Protein AF-A0A7K8DNR6-F1 (afdb_monomer_lite)

Foldseek 3Di:
DDFFQVVEDPQWTFADAPPDPPDTDTHGAAEVPGDADCPADDPRDGHGYHHRHHHHDD

Radius of gyration: 10.14 Å; chains: 1; bounding box: 23×21×26 Å

Structure (mmCIF, N/CA/C/O backbone):
data_AF-A0A7K8DNR6-F1
#
_entry.id   AF-A0A7K8DNR6-F1
#
loop_
_atom_site.group_PDB
_atom_site.id
_atom_site.type_symbol
_atom_site.label_atom_id
_atom_site.label_alt_id
_atom_site.label_comp_id
_atom_site.label_asym_id
_atom_site.label_entity_id
_atom_site.label_seq_id
_atom_site.pdbx_PDB_ins_code
_atom_site.Cartn_x
_atom_site.Cartn_y
_atom_site.Cartn_z
_atom_site.occupancy
_atom_site.B_iso_or_equiv
_atom_site.auth_seq_id
_atom_site.auth_comp_id
_atom_site.auth_asym_id
_atom_site.auth_atom_id
_atom_site.pdbx_PDB_model_num
ATOM 1 N N . ALA A 1 1 ? -8.722 0.546 9.401 1.00 87.50 1 ALA A N 1
ATOM 2 C CA . ALA A 1 1 ? -7.959 1.799 9.213 1.00 87.50 1 ALA A CA 1
ATOM 3 C C . ALA A 1 1 ? -6.595 1.642 9.873 1.00 87.50 1 ALA A C 1
ATOM 5 O O . ALA A 1 1 ? -6.492 0.842 10.793 1.00 87.50 1 ALA A O 1
ATOM 6 N N . CYS A 1 2 ? -5.567 2.344 9.405 1.00 90.69 2 CYS A N 1
ATOM 7 C CA . CYS A 1 2 ? -4.197 2.212 9.914 1.00 90.69 2 CYS A CA 1
ATOM 8 C C . CYS A 1 2 ? -3.495 3.575 9.958 1.00 90.69 2 CYS A C 1
ATOM 10 O O . CYS A 1 2 ? -3.897 4.500 9.266 1.00 90.69 2 CYS A O 1
ATOM 12 N N . GLU A 1 3 ? -2.407 3.686 10.717 1.00 90.62 3 GLU A N 1
ATOM 13 C CA . GLU A 1 3 ? -1.540 4.881 10.715 1.00 90.62 3 GLU A CA 1
ATOM 14 C C . GLU A 1 3 ? -0.121 4.612 10.189 1.00 90.62 3 GLU A C 1
ATOM 16 O O . GLU A 1 3 ? 0.561 5.534 9.743 1.00 90.62 3 GLU A O 1
ATOM 21 N N . ARG A 1 4 ? 0.340 3.361 10.277 1.00 89.50 4 ARG A N 1
ATOM 22 C CA . ARG A 1 4 ? 1.699 2.897 9.957 1.00 89.50 4 ARG A CA 1
ATOM 23 C C . ARG A 1 4 ? 1.645 1.442 9.499 1.00 89.50 4 ARG A C 1
ATOM 25 O O . ARG A 1 4 ? 0.766 0.711 9.959 1.00 89.50 4 ARG A O 1
ATOM 32 N N . ASP A 1 5 ? 2.611 1.024 8.681 1.00 89.94 5 ASP A N 1
ATOM 33 C CA . ASP A 1 5 ? 2.685 -0.331 8.111 1.00 89.94 5 ASP A CA 1
ATOM 34 C C . ASP A 1 5 ? 2.620 -1.473 9.152 1.00 89.94 5 ASP A C 1
ATOM 36 O O . ASP A 1 5 ? 1.952 -2.456 8.856 1.00 89.94 5 ASP A O 1
ATOM 40 N N . PRO A 1 6 ? 3.193 -1.375 10.375 1.00 89.75 6 PRO A N 1
ATOM 41 C CA . PRO A 1 6 ? 3.132 -2.467 11.359 1.00 89.75 6 PRO A CA 1
ATOM 42 C C . PRO A 1 6 ? 1.726 -2.843 11.854 1.00 89.75 6 PRO A C 1
ATOM 44 O O . PRO A 1 6 ? 1.563 -3.885 12.475 1.00 89.75 6 PRO A O 1
ATOM 47 N N . GLN A 1 7 ? 0.717 -1.997 11.620 1.00 92.44 7 GLN A N 1
ATOM 48 C CA . GLN A 1 7 ? -0.685 -2.322 11.927 1.00 92.44 7 GLN A CA 1
ATOM 49 C C . GLN A 1 7 ? -1.337 -3.192 10.847 1.00 92.44 7 GLN A C 1
ATOM 51 O O . GLN A 1 7 ? -2.452 -3.672 11.036 1.00 92.44 7 GLN A O 1
ATOM 56 N N . CYS A 1 8 ? -0.677 -3.342 9.702 1.00 89.25 8 CYS A N 1
ATOM 57 C CA . CYS A 1 8 ? -1.159 -4.094 8.561 1.00 89.25 8 CYS A CA 1
ATOM 58 C C . CYS A 1 8 ? -0.401 -5.422 8.438 1.00 89.25 8 CYS A C 1
ATOM 60 O O . CYS A 1 8 ? 0.727 -5.569 8.910 1.00 89.25 8 CYS A O 1
ATOM 62 N N . SER A 1 9 ? -1.029 -6.405 7.797 1.00 89.00 9 SER A N 1
ATOM 63 C CA . SER A 1 9 ? -0.432 -7.722 7.574 1.00 89.00 9 SER A CA 1
ATOM 64 C C . SER A 1 9 ? 0.723 -7.667 6.569 1.00 89.00 9 SER A C 1
ATOM 66 O O . SER A 1 9 ? 0.803 -6.771 5.722 1.00 89.00 9 SER A O 1
ATOM 68 N N . SER A 1 10 ? 1.603 -8.668 6.613 1.00 84.38 10 SER A N 1
ATOM 69 C CA . SER A 1 10 ? 2.640 -8.867 5.597 1.00 84.38 10 SER A CA 1
ATOM 70 C C . SER A 1 10 ? 2.040 -8.866 4.185 1.00 84.38 10 SER A C 1
ATOM 72 O O . SER A 1 10 ? 0.955 -9.399 3.967 1.00 84.38 10 SER A O 1
ATOM 74 N N . GLY A 1 11 ? 2.729 -8.248 3.223 1.00 83.38 11 GLY A N 1
ATOM 75 C CA . GLY A 1 11 ? 2.207 -8.092 1.858 1.00 83.38 11 GLY A CA 1
ATOM 76 C C . GLY A 1 11 ? 1.258 -6.900 1.665 1.00 83.38 11 GLY A C 1
ATOM 77 O O . GLY A 1 11 ? 0.713 -6.718 0.575 1.00 83.38 11 GLY A O 1
ATOM 78 N N . THR A 1 12 ? 1.076 -6.065 2.692 1.00 87.81 12 THR A N 1
ATOM 79 C CA . THR A 1 12 ? 0.295 -4.823 2.618 1.00 87.81 12 THR A CA 1
ATOM 80 C C . THR A 1 12 ? 1.064 -3.646 3.224 1.00 87.81 12 THR A C 1
ATOM 82 O O . THR A 1 12 ? 2.026 -3.831 3.970 1.00 87.81 12 THR A O 1
ATOM 85 N N . CYS A 1 13 ? 0.667 -2.422 2.884 1.00 88.56 13 CYS A N 1
ATOM 86 C CA . CYS A 1 13 ? 1.193 -1.196 3.471 1.00 88.56 13 CYS A CA 1
ATOM 87 C C . CYS A 1 13 ? 0.053 -0.256 3.875 1.00 88.56 13 CYS A C 1
ATOM 89 O O . CYS A 1 13 ? -1.065 -0.360 3.374 1.00 88.56 13 CYS A O 1
ATOM 91 N N . CYS A 1 14 ? 0.327 0.686 4.771 1.00 91.19 14 CYS A N 1
ATOM 92 C CA . CYS A 1 14 ? -0.673 1.648 5.202 1.00 91.19 14 CYS A CA 1
ATOM 93 C C . CYS A 1 14 ? -0.690 2.874 4.277 1.00 91.19 14 CYS A C 1
ATOM 95 O O . CYS A 1 14 ? 0.126 3.778 4.451 1.00 91.19 14 CYS A O 1
ATOM 97 N N . ALA A 1 15 ? -1.601 2.920 3.300 1.00 90.00 15 ALA A N 1
ATOM 98 C CA . ALA A 1 15 ? -1.666 3.969 2.275 1.00 90.00 15 ALA A CA 1
ATOM 99 C C . ALA A 1 15 ? -2.877 4.902 2.445 1.00 90.00 15 ALA A C 1
ATOM 101 O O . ALA A 1 15 ? -3.863 4.571 3.108 1.00 90.00 15 ALA A O 1
ATOM 102 N N . VAL A 1 16 ? -2.796 6.094 1.847 1.00 89.25 16 VAL A N 1
ATOM 103 C CA . VAL A 1 16 ? -3.893 7.075 1.836 1.00 89.25 16 VAL A CA 1
ATOM 104 C C . VAL A 1 16 ? -4.996 6.589 0.904 1.00 89.25 16 VAL A C 1
ATOM 106 O O . VAL A 1 16 ? -4.728 6.162 -0.215 1.00 89.25 16 VAL A O 1
ATOM 109 N N . SER A 1 17 ? -6.251 6.655 1.339 1.00 85.62 17 SER A N 1
ATOM 110 C CA . SER A 1 17 ? -7.349 6.229 0.476 1.00 85.62 17 SER A CA 1
ATOM 111 C C . SER A 1 17 ? -7.568 7.215 -0.685 1.00 85.62 17 SER A C 1
ATOM 113 O O . SER A 1 17 ? -7.414 8.426 -0.527 1.00 85.62 17 SER A O 1
ATOM 115 N N . LEU A 1 18 ? -7.928 6.704 -1.864 1.00 82.00 18 LEU A N 1
ATOM 116 C CA . LEU A 1 18 ? -8.237 7.526 -3.044 1.00 82.00 18 LEU A CA 1
ATOM 117 C C . LEU A 1 18 ? -9.558 8.302 -2.894 1.00 82.00 18 LEU A C 1
ATOM 119 O O . LEU A 1 18 ? -9.671 9.417 -3.392 1.00 82.00 18 LEU A O 1
ATOM 123 N N . GLY A 1 19 ? -10.544 7.728 -2.195 1.00 79.38 19 GLY A N 1
ATOM 124 C CA . GLY A 1 19 ? -11.903 8.279 -2.110 1.00 79.38 19 GLY A CA 1
ATOM 125 C C . GLY A 1 19 ? -12.264 8.968 -0.791 1.00 79.38 19 GLY A C 1
ATOM 126 O O . GLY A 1 19 ? -13.228 9.726 -0.751 1.00 79.38 19 GLY A O 1
ATOM 127 N N . LEU A 1 20 ? -11.521 8.730 0.296 1.00 82.00 20 LEU A N 1
ATOM 128 C CA . LEU A 1 20 ? -11.861 9.214 1.639 1.00 82.00 20 LEU A CA 1
ATOM 129 C C . LEU A 1 20 ? -10.707 10.043 2.220 1.00 82.00 20 LEU A C 1
ATOM 131 O O . LEU A 1 20 ? -9.674 9.527 2.664 1.00 82.00 20 LEU A O 1
ATOM 135 N N . ARG A 1 21 ? -10.887 11.368 2.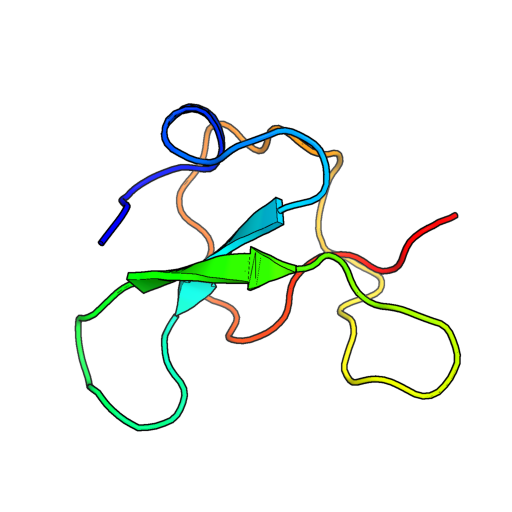234 1.00 85.25 21 ARG A N 1
ATOM 136 C CA . ARG A 1 21 ? -9.908 12.299 2.812 1.00 85.25 21 ARG A CA 1
ATOM 137 C C . ARG A 1 21 ? -9.659 11.973 4.284 1.00 85.25 21 ARG A C 1
ATOM 139 O O . ARG A 1 21 ? -10.591 11.761 5.049 1.00 85.25 21 ARG A O 1
ATOM 146 N N . GLY A 1 22 ? -8.386 11.956 4.673 1.00 84.38 22 GLY A N 1
ATOM 147 C CA . GLY A 1 22 ? -7.9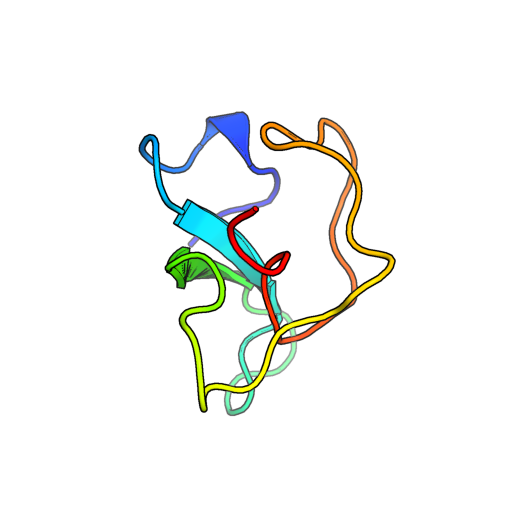72 11.707 6.057 1.00 84.38 22 GLY A CA 1
ATOM 148 C C . GLY A 1 22 ? -8.024 10.241 6.495 1.00 84.38 22 GLY A C 1
ATOM 149 O O . GLY A 1 22 ? -7.559 9.942 7.591 1.00 84.38 22 GLY A O 1
ATOM 150 N N . LEU A 1 23 ? -8.517 9.323 5.653 1.00 88.44 23 LEU A N 1
ATOM 151 C CA . LEU A 1 23 ? -8.517 7.896 5.952 1.00 88.44 23 LEU A CA 1
ATOM 152 C C . LEU A 1 23 ? -7.337 7.188 5.287 1.00 88.44 23 LEU A C 1
ATOM 154 O O . LEU A 1 23 ? -7.007 7.410 4.118 1.00 88.44 23 LEU A O 1
ATOM 158 N N . ARG A 1 24 ? -6.744 6.273 6.047 1.00 91.12 24 ARG A N 1
ATOM 159 C CA . ARG A 1 24 ? -5.714 5.349 5.593 1.00 91.12 24 ARG A CA 1
ATOM 160 C C . ARG A 1 24 ? -6.155 3.915 5.807 1.00 91.12 24 ARG A C 1
ATOM 162 O O . ARG A 1 24 ? -6.771 3.577 6.826 1.00 91.12 24 ARG A O 1
ATOM 169 N N . LEU A 1 25 ? -5.821 3.073 4.845 1.00 91.62 25 LEU A N 1
ATOM 170 C CA 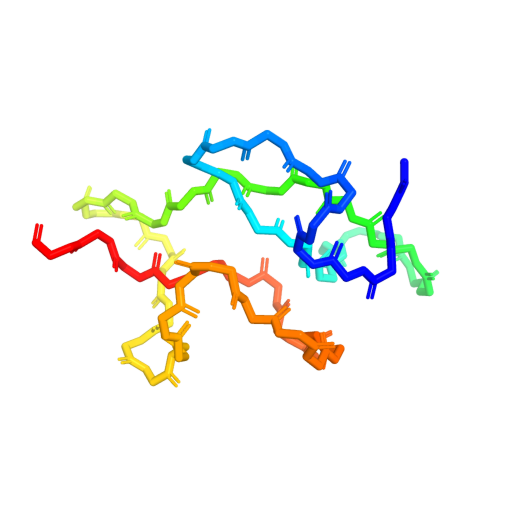. LEU A 1 25 ? -6.207 1.671 4.815 1.00 91.62 25 LEU A CA 1
ATOM 171 C C . LEU A 1 25 ? -4.987 0.810 4.499 1.00 91.62 25 LEU A C 1
ATOM 173 O O . LEU A 1 25 ? -4.006 1.278 3.921 1.00 91.62 25 LEU A O 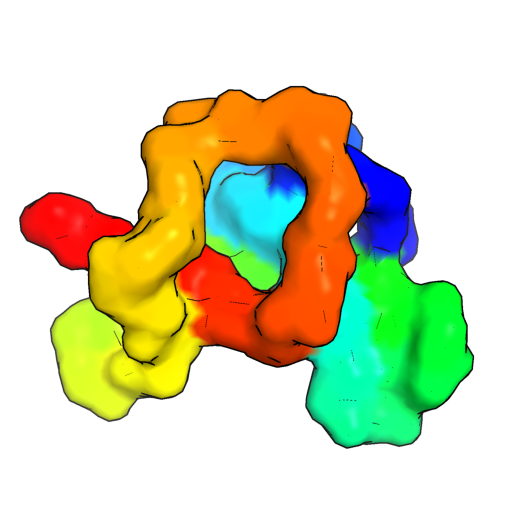1
ATOM 177 N N . CYS A 1 26 ? -5.058 -0.449 4.918 1.00 90.62 26 CYS A N 1
ATOM 178 C CA . CYS A 1 26 ? -4.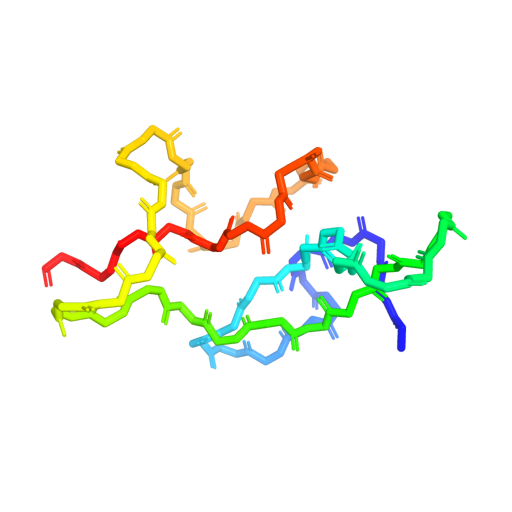081 -1.440 4.508 1.00 90.62 26 CYS A CA 1
ATOM 179 C C . CYS A 1 26 ? -4.340 -1.759 3.034 1.00 90.62 26 CYS A C 1
ATOM 181 O O . CYS A 1 26 ? -5.374 -2.328 2.688 1.00 90.62 26 CYS A O 1
ATOM 183 N N . THR A 1 27 ? -3.415 -1.345 2.181 1.00 87.31 27 THR A N 1
ATOM 184 C CA . THR A 1 27 ? -3.462 -1.520 0.731 1.00 87.31 27 THR A CA 1
ATOM 185 C C . THR A 1 27 ? -2.455 -2.608 0.353 1.00 87.31 27 THR A C 1
ATOM 187 O O . THR A 1 27 ? -1.371 -2.658 0.939 1.00 87.31 27 THR A O 1
ATOM 190 N N . PRO A 1 28 ? -2.779 -3.519 -0.577 1.00 87.19 28 PRO A N 1
ATOM 191 C CA . PRO A 1 28 ? -1.823 -4.518 -1.048 1.00 87.19 28 PRO A CA 1
ATOM 192 C C . PRO A 1 28 ? -0.601 -3.861 -1.697 1.00 87.19 28 PRO A C 1
ATOM 194 O O . PRO A 1 28 ? -0.692 -2.764 -2.251 1.00 87.19 28 PRO A O 1
ATOM 197 N N . LEU A 1 29 ? 0.546 -4.541 -1.637 1.00 84.81 29 LEU A N 1
ATOM 198 C CA . LEU A 1 29 ? 1.738 -4.113 -2.371 1.00 84.81 29 LEU A CA 1
ATOM 199 C C . LEU A 1 29 ? 1.468 -4.060 -3.879 1.00 84.81 29 LEU A C 1
ATOM 201 O O . LEU A 1 29 ? 0.605 -4.765 -4.407 1.00 84.81 29 LEU A O 1
ATOM 205 N N . GLY A 1 30 ? 2.209 -3.192 -4.560 1.00 77.31 30 GLY A N 1
ATOM 206 C CA . GLY A 1 30 ? 2.107 -3.016 -5.997 1.00 77.31 30 GLY A CA 1
ATOM 207 C C . GLY A 1 30 ? 2.507 -4.283 -6.742 1.00 77.31 30 GLY A C 1
ATOM 208 O O . GLY A 1 30 ? 3.597 -4.806 -6.521 1.00 77.31 30 GLY A O 1
ATOM 209 N N . ARG A 1 31 ? 1.628 -4.760 -7.624 1.00 65.19 31 ARG A N 1
ATOM 210 C CA . ARG A 1 31 ? 1.875 -5.890 -8.530 1.00 65.19 31 ARG A CA 1
ATOM 211 C C . ARG A 1 31 ? 2.250 -5.379 -9.922 1.00 65.19 31 ARG A C 1
ATOM 213 O O . ARG A 1 31 ? 1.897 -4.249 -10.259 1.00 65.19 31 ARG A O 1
ATOM 220 N N . GLU A 1 32 ? 2.901 -6.212 -10.726 1.00 58.38 32 GLU A N 1
ATOM 221 C CA . GLU A 1 32 ? 3.188 -5.906 -12.133 1.00 58.38 32 GLU A CA 1
ATOM 222 C C . GLU A 1 32 ? 1.904 -5.468 -12.869 1.00 58.38 32 GLU A C 1
ATOM 224 O O . GLU A 1 32 ? 0.853 -6.098 -12.737 1.00 58.38 32 GLU A O 1
ATOM 229 N N . GLY A 1 33 ? 1.964 -4.327 -13.565 1.00 61.97 33 GLY A N 1
ATOM 230 C CA . GLY A 1 33 ? 0.813 -3.716 -14.247 1.00 61.97 33 GLY A CA 1
ATOM 231 C C . GLY A 1 33 ? -0.159 -2.918 -13.359 1.00 61.97 33 GLY A C 1
ATOM 232 O O . GLY A 1 33 ? -1.124 -2.362 -13.878 1.00 61.97 33 GLY A O 1
ATOM 233 N N . GLY A 1 34 ? 0.068 -2.839 -12.042 1.00 68.62 34 GLY A N 1
ATOM 234 C CA . GLY A 1 34 ? -0.706 -2.012 -11.107 1.00 68.62 34 GLY A CA 1
ATOM 235 C C . GLY A 1 34 ? -0.035 -0.678 -10.754 1.00 68.62 34 GLY A C 1
ATOM 236 O O . GLY A 1 34 ? 1.144 -0.462 -11.024 1.00 68.62 34 GLY A O 1
ATOM 237 N N . GLU A 1 35 ? -0.778 0.218 -10.097 1.00 70.56 35 GLU A N 1
ATOM 238 C CA . GLU A 1 35 ? -0.232 1.489 -9.606 1.00 70.56 35 GLU A CA 1
ATOM 239 C C . GLU A 1 35 ? 0.662 1.231 -8.381 1.00 70.56 35 GLU A C 1
ATOM 241 O O . GLU A 1 35 ? 0.190 0.872 -7.299 1.00 70.56 35 GLU A O 1
ATOM 246 N N . CYS A 1 36 ? 1.974 1.360 -8.560 1.00 75.50 36 CYS A N 1
ATOM 247 C CA . CYS A 1 36 ? 2.960 1.150 -7.509 1.00 75.50 36 CYS A CA 1
ATOM 248 C C . CYS A 1 36 ? 3.997 2.269 -7.517 1.00 75.50 36 CYS A C 1
ATOM 250 O O . CYS A 1 36 ? 4.316 2.833 -8.562 1.00 75.50 36 CYS A O 1
ATOM 252 N N . HIS A 1 37 ? 4.505 2.634 -6.338 1.00 69.94 37 HIS A N 1
ATOM 253 C CA . HIS A 1 37 ? 5.445 3.748 -6.234 1.00 69.94 37 HIS A CA 1
ATOM 254 C C . HIS A 1 37 ? 6.893 3.230 -6.177 1.00 69.94 37 HIS A C 1
ATOM 256 O O . HIS A 1 37 ? 7.257 2.619 -5.164 1.00 69.94 37 HIS A O 1
ATOM 262 N N . PRO A 1 38 ? 7.746 3.505 -7.186 1.00 65.12 38 PRO A N 1
ATOM 263 C CA . PRO A 1 38 ? 9.106 2.955 -7.266 1.00 65.12 38 PRO A CA 1
ATOM 264 C C . PRO A 1 38 ? 10.021 3.442 -6.133 1.00 65.12 38 PRO A C 1
ATOM 266 O O .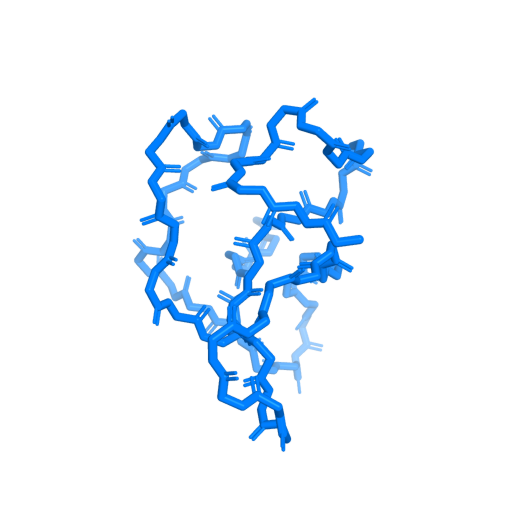 PRO A 1 38 ? 10.964 2.761 -5.753 1.00 65.12 38 PRO A O 1
ATOM 269 N N . PHE A 1 39 ? 9.705 4.597 -5.536 1.00 59.78 39 PHE A N 1
ATOM 270 C CA . PHE A 1 39 ? 10.438 5.166 -4.400 1.00 59.78 39 PHE A CA 1
ATOM 271 C C . PHE A 1 39 ? 9.820 4.854 -3.031 1.00 59.78 39 PHE A C 1
ATOM 273 O O . PHE A 1 39 ? 10.241 5.423 -2.027 1.00 59.78 39 PHE A O 1
ATOM 280 N N . SER A 1 40 ? 8.788 4.008 -2.936 1.00 60.75 40 SER A N 1
ATOM 281 C CA . SER A 1 40 ? 8.277 3.635 -1.612 1.00 60.75 40 SER A CA 1
ATOM 282 C C . SER A 1 40 ? 9.289 2.718 -0.916 1.00 60.75 40 SER A C 1
ATOM 284 O O . SER A 1 40 ? 9.556 1.611 -1.363 1.00 60.75 40 SER A O 1
ATOM 286 N N . HIS A 1 41 ? 9.861 3.190 0.192 1.00 60.56 41 HIS A N 1
ATOM 287 C CA . HIS A 1 41 ? 10.837 2.456 0.999 1.00 60.56 41 HIS A CA 1
ATOM 288 C C . HIS A 1 41 ? 10.300 1.082 1.459 1.00 60.56 41 HIS A C 1
ATOM 290 O O . HIS A 1 41 ? 9.081 0.891 1.582 1.00 60.56 41 HIS A O 1
ATOM 296 N N . LYS A 1 42 ? 11.244 0.166 1.752 1.00 69.19 42 LYS A N 1
ATOM 297 C CA . LYS A 1 42 ? 11.050 -1.202 2.273 1.00 69.19 42 LYS A CA 1
ATOM 298 C C . LYS A 1 42 ? 9.877 -1.306 3.256 1.00 69.19 42 LYS A C 1
ATOM 300 O O . LYS A 1 42 ? 9.728 -0.470 4.146 1.00 69.19 42 LYS A O 1
ATOM 305 N N . VAL A 1 43 ? 9.079 -2.362 3.116 1.00 67.38 43 VAL A N 1
ATOM 306 C CA . VAL A 1 43 ? 8.025 -2.716 4.077 1.00 67.38 43 VAL A CA 1
ATOM 307 C C . VAL A 1 43 ? 8.631 -3.604 5.172 1.00 67.38 43 VAL A C 1
ATOM 309 O O . VAL A 1 43 ? 9.344 -4.547 4.828 1.00 67.38 43 VAL A O 1
ATOM 312 N N . PRO A 1 44 ? 8.367 -3.339 6.465 1.00 78.00 44 PRO A N 1
ATOM 313 C CA . PRO A 1 44 ? 7.492 -2.284 6.981 1.00 78.00 44 PRO A CA 1
ATOM 314 C C . PRO A 1 44 ? 8.171 -0.906 7.033 1.00 78.00 44 PRO A C 1
ATOM 316 O O . PRO A 1 44 ? 9.256 -0.745 7.592 1.00 78.00 44 PRO A O 1
ATOM 319 N N . PHE A 1 45 ? 7.486 0.121 6.523 1.00 81.88 45 PHE A N 1
ATOM 320 C CA . PHE A 1 45 ? 7.876 1.512 6.738 1.00 81.88 45 PHE A CA 1
ATOM 321 C C . PHE A 1 45 ? 7.324 1.999 8.082 1.00 81.88 45 PHE A C 1
ATOM 323 O O . PHE A 1 45 ? 6.114 2.012 8.312 1.00 81.88 45 PHE A O 1
ATOM 330 N N . LEU A 1 46 ? 8.216 2.418 8.981 1.00 82.88 46 LEU A N 1
ATOM 331 C CA . LEU A 1 46 ? 7.842 2.877 10.326 1.00 82.88 46 LEU A CA 1
ATOM 332 C C . LEU A 1 46 ? 7.269 4.305 10.348 1.00 82.88 46 LEU A C 1
ATOM 334 O O . LEU A 1 46 ? 6.673 4.720 11.346 1.00 82.88 46 LEU A O 1
ATOM 338 N N . GLY A 1 47 ? 7.447 5.064 9.265 1.00 85.25 47 GLY A N 1
ATOM 339 C CA . GLY A 1 47 ? 6.863 6.390 9.103 1.00 85.25 47 GLY A CA 1
ATOM 340 C C . GLY A 1 47 ? 5.408 6.353 8.627 1.00 85.25 47 GLY A C 1
ATOM 341 O O . GLY A 1 47 ? 4.778 5.304 8.509 1.00 85.25 47 GLY A O 1
ATOM 342 N N . LYS A 1 48 ? 4.865 7.536 8.326 1.00 85.44 48 LYS A N 1
ATOM 343 C CA . LYS A 1 48 ? 3.519 7.684 7.758 1.00 85.44 48 LYS A CA 1
ATOM 344 C C . LYS A 1 48 ? 3.607 7.838 6.244 1.00 85.44 48 LYS A C 1
ATOM 346 O O . LYS A 1 48 ? 4.217 8.795 5.764 1.00 85.44 48 LYS A O 1
ATOM 351 N N . ARG A 1 49 ? 2.974 6.942 5.483 1.00 83.19 49 ARG A N 1
ATOM 352 C CA . ARG A 1 49 ? 2.884 7.102 4.025 1.00 83.19 49 ARG A CA 1
ATOM 353 C C . ARG A 1 49 ? 1.922 8.242 3.691 1.00 83.19 49 ARG A C 1
ATOM 355 O O . ARG A 1 49 ? 0.880 8.426 4.330 1.00 83.19 49 ARG A O 1
ATOM 362 N N . ARG A 1 50 ? 2.313 9.029 2.691 1.00 83.44 50 ARG A N 1
ATOM 363 C CA . ARG A 1 50 ? 1.516 10.124 2.113 1.00 83.44 50 ARG A CA 1
ATOM 364 C C . ARG A 1 50 ? 0.938 9.770 0.745 1.00 83.44 50 ARG A C 1
ATOM 366 O O . ARG A 1 50 ? 0.140 10.532 0.220 1.00 83.44 50 ARG A O 1
ATOM 373 N N . HIS A 1 51 ? 1.359 8.638 0.190 1.00 85.06 51 HIS A N 1
ATOM 374 C CA . HIS A 1 51 ? 0.958 8.175 -1.128 1.00 85.06 51 HIS A CA 1
ATOM 375 C C . HIS A 1 51 ? -0.248 7.248 -1.028 1.00 85.06 51 HIS A C 1
ATOM 377 O O . HIS A 1 51 ? -0.486 6.607 0.001 1.00 85.06 51 HIS A O 1
ATOM 383 N N . HIS A 1 52 ? -0.981 7.186 -2.132 1.00 85.50 52 HIS A N 1
ATOM 384 C CA . HIS A 1 52 ? -2.157 6.342 -2.294 1.00 85.50 52 HIS A CA 1
ATOM 385 C C . HIS A 1 52 ? -1.783 4.909 -2.707 1.00 85.50 52 HIS A C 1
ATOM 387 O O . HIS A 1 52 ? -2.572 3.986 -2.528 1.00 85.50 52 HIS A O 1
ATOM 393 N N . ALA A 1 53 ? -0.550 4.724 -3.189 1.00 83.31 53 ALA A N 1
ATOM 394 C CA . ALA A 1 53 ? -0.002 3.450 -3.626 1.00 83.31 53 ALA A CA 1
ATOM 395 C C . ALA A 1 53 ? 1.078 2.919 -2.667 1.00 83.31 53 ALA A C 1
ATOM 397 O O . ALA A 1 53 ? 1.865 3.673 -2.080 1.00 83.31 53 ALA A O 1
ATOM 398 N N . CYS A 1 54 ? 1.125 1.595 -2.550 1.00 85.00 54 CYS A N 1
ATOM 399 C CA . CYS A 1 54 ? 2.175 0.853 -1.860 1.00 85.00 54 CYS A CA 1
ATOM 400 C C . CYS A 1 54 ? 3.415 0.652 -2.757 1.00 85.00 54 CYS A C 1
ATOM 402 O O . CYS A 1 54 ? 3.345 0.898 -3.966 1.00 85.00 54 CYS A O 1
ATOM 404 N N . PRO A 1 55 ? 4.576 0.247 -2.196 1.00 83.81 55 PRO A N 1
ATOM 405 C CA . PRO A 1 55 ? 5.751 -0.051 -3.012 1.00 83.81 55 PRO A CA 1
ATOM 406 C C . PRO A 1 55 ? 5.478 -1.165 -4.013 1.00 83.81 55 PRO A C 1
ATOM 408 O O . PRO A 1 55 ? 4.685 -2.068 -3.735 1.00 83.81 55 PRO A O 1
ATOM 411 N N . CYS A 1 56 ? 6.162 -1.093 -5.152 1.00 77.69 56 CYS A N 1
ATOM 412 C CA . CYS A 1 56 ? 6.233 -2.203 -6.091 1.00 77.69 56 CYS A CA 1
ATOM 413 C C . CYS A 1 56 ? 6.881 -3.405 -5.391 1.00 77.69 56 CYS A C 1
ATOM 415 O O . CYS A 1 56 ? 7.831 -3.236 -4.619 1.00 77.69 56 CYS A O 1
ATOM 417 N N . LEU A 1 57 ? 6.349 -4.600 -5.631 1.00 72.25 57 LEU A N 1
ATOM 418 C CA . LEU A 1 57 ? 7.062 -5.830 -5.309 1.00 72.25 57 LEU A CA 1
ATOM 419 C C . LEU A 1 57 ? 8.371 -5.877 -6.125 1.00 72.25 57 LEU A C 1
ATOM 421 O O . LEU A 1 57 ? 8.381 -5.359 -7.246 1.00 72.25 57 LEU A O 1
ATOM 425 N N . PRO A 1 58 ? 9.467 -6.403 -5.551 1.00 66.56 58 PRO A N 1
ATOM 426 C CA . PRO A 1 58 ? 10.690 -6.660 -6.305 1.00 66.56 58 PRO A CA 1
ATOM 427 C C . PRO A 1 58 ? 10.465 -7.685 -7.419 1.00 66.56 58 PRO A C 1
ATOM 429 O O . PRO A 1 58 ? 9.560 -8.540 -7.263 1.00 66.56 58 PRO A O 1
#

Secondary structure (DSSP, 8-state):
--SSGGGS-TTEEEEE-SSSTT-EEEEEPBPTTS--BTT--SSSP-S---SSSPBBP-

Organism: NCBI:txid461239

Sequence (58 aa):
ACERDPQCSSGTCCAVSLGLRGLRLCTPLGREGGECHPFSHKVPFLGKRRHHACPCLP

pLDDT: mean 80.91, std 9.68, range [58.38, 92.44]

InterPro domains:
  IPR009523 Prokineticin [PTHR18821] (1-58)
  IPR023569 Prokineticin domain [PF06607] (1-58)